Protein AF-A0A2E8PWE2-F1 (afdb_monomer_lite)

Radius of gyration: 25.86 Å; chains: 1; bounding box: 87×42×50 Å

Foldseek 3Di:
DDDDDDDDDDDDDDDDDPPPPPPPDPPPDPDDQPQKDKDAPQQWDDWDFDQDPNFTKTKTFGFPGPDDCSVVDDTAIAIETDDDSVVRVVVSVVRVVLRVVVWMWIFGDDPSYTPDIDTGDHD

Structure (mmCIF, N/CA/C/O backbone):
data_AF-A0A2E8PWE2-F1
#
_entry.id   AF-A0A2E8PWE2-F1
#
loop_
_atom_site.group_PDB
_atom_site.id
_atom_site.type_symbol
_atom_site.label_atom_id
_atom_site.label_alt_id
_atom_site.label_comp_id
_atom_site.label_asym_id
_atom_site.label_entity_id
_atom_site.label_seq_id
_atom_site.pdbx_PDB_ins_code
_atom_site.Cartn_x
_atom_site.Cartn_y
_atom_site.Cartn_z
_atom_site.occupancy
_atom_site.B_iso_or_equiv
_atom_site.auth_seq_id
_atom_site.auth_comp_id
_atom_site.auth_asym_id
_atom_site.auth_atom_id
_atom_site.pdbx_PDB_model_num
ATOM 1 N N . MET A 1 1 ? 75.080 -27.383 -37.587 1.00 44.62 1 MET A N 1
ATOM 2 C CA . MET A 1 1 ? 75.070 -25.940 -37.261 1.00 44.62 1 MET A CA 1
ATOM 3 C C . MET A 1 1 ? 74.250 -25.191 -38.299 1.00 44.62 1 MET A C 1
ATOM 5 O O . MET A 1 1 ? 74.689 -25.111 -39.437 1.00 44.62 1 MET A O 1
ATOM 9 N N . LYS A 1 2 ? 73.075 -24.690 -37.908 1.00 38.28 2 LYS A N 1
ATOM 10 C CA . LYS A 1 2 ? 72.492 -23.384 -38.271 1.00 38.28 2 LYS A CA 1
ATOM 11 C C . LYS A 1 2 ? 71.071 -23.356 -37.708 1.00 38.28 2 LYS A C 1
ATOM 13 O O . LYS A 1 2 ? 70.209 -24.110 -38.140 1.00 38.28 2 LYS A O 1
ATOM 18 N N . ALA A 1 3 ? 70.902 -22.548 -36.668 1.00 41.84 3 ALA A N 1
ATOM 19 C CA . ALA A 1 3 ? 69.620 -22.209 -36.081 1.00 41.84 3 ALA A CA 1
ATOM 20 C C . ALA A 1 3 ? 68.835 -21.309 -37.043 1.00 41.84 3 ALA A C 1
ATOM 22 O O . ALA A 1 3 ? 69.438 -20.487 -37.734 1.00 41.84 3 ALA A O 1
ATOM 23 N N . SER A 1 4 ? 67.509 -21.403 -37.031 1.00 44.34 4 SER A N 1
ATOM 24 C CA . SER A 1 4 ? 66.688 -20.220 -37.267 1.00 44.34 4 SER A CA 1
ATOM 25 C C . SER A 1 4 ? 65.346 -20.351 -36.561 1.00 44.34 4 SER A C 1
ATOM 27 O O . SER A 1 4 ? 64.646 -21.354 -36.670 1.00 44.34 4 SER A O 1
ATOM 29 N N . LEU A 1 5 ? 65.089 -19.319 -35.773 1.00 49.06 5 LEU A N 1
ATOM 30 C CA . LEU A 1 5 ? 64.008 -19.072 -34.843 1.00 49.06 5 LEU A CA 1
ATOM 31 C C . LEU A 1 5 ? 63.064 -18.081 -35.532 1.00 49.06 5 LEU A C 1
ATOM 33 O O . LEU A 1 5 ? 63.537 -17.030 -35.955 1.00 49.06 5 LEU A O 1
ATOM 37 N N . ALA A 1 6 ? 61.766 -18.369 -35.617 1.00 47.84 6 ALA A N 1
ATOM 38 C CA . ALA A 1 6 ? 60.747 -17.337 -35.832 1.00 47.84 6 ALA A CA 1
ATOM 39 C C . ALA A 1 6 ? 59.356 -17.873 -35.466 1.00 47.84 6 ALA A C 1
ATOM 41 O O . ALA A 1 6 ? 58.625 -18.426 -36.282 1.00 47.84 6 ALA A O 1
ATOM 42 N N . THR A 1 7 ? 59.006 -17.707 -34.196 1.00 51.19 7 THR A N 1
ATOM 43 C CA . THR A 1 7 ? 57.637 -17.709 -33.676 1.00 51.19 7 THR A CA 1
ATOM 44 C C . THR A 1 7 ? 56.810 -16.623 -34.366 1.00 51.19 7 THR A C 1
ATOM 46 O O . THR A 1 7 ? 57.114 -15.441 -34.217 1.00 51.19 7 THR A O 1
ATOM 49 N N . ALA A 1 8 ? 55.751 -17.007 -35.081 1.00 49.78 8 ALA A N 1
ATOM 50 C CA . ALA A 1 8 ? 54.745 -16.083 -35.596 1.00 49.78 8 ALA A CA 1
ATOM 51 C C . ALA A 1 8 ? 53.496 -16.146 -34.704 1.00 49.78 8 ALA A C 1
ATOM 53 O O . ALA A 1 8 ? 52.753 -17.125 -34.704 1.00 49.78 8 ALA A O 1
ATOM 54 N N . PHE A 1 9 ? 53.314 -15.099 -33.903 1.00 47.25 9 PHE A N 1
ATOM 55 C CA . PHE A 1 9 ? 52.161 -14.862 -33.041 1.00 47.25 9 PHE A CA 1
ATOM 56 C C . PHE A 1 9 ? 51.072 -14.198 -33.904 1.00 47.25 9 PHE A C 1
ATOM 58 O O . PHE A 1 9 ? 51.206 -13.032 -34.271 1.00 47.25 9 PHE A O 1
ATOM 65 N N . LEU A 1 10 ? 50.033 -14.936 -34.302 1.00 52.06 10 LEU A N 1
ATOM 66 C CA . LEU A 1 10 ? 48.900 -14.372 -35.047 1.00 52.06 10 LEU A CA 1
ATOM 67 C C . LEU A 1 10 ? 47.906 -13.755 -34.056 1.00 52.06 10 LEU A C 1
ATOM 69 O O . LEU A 1 10 ? 47.149 -14.453 -33.386 1.00 52.06 10 LEU A O 1
ATOM 73 N N . LEU A 1 11 ? 47.969 -12.428 -33.949 1.00 46.44 11 LEU A N 1
ATOM 74 C CA . LEU A 1 11 ? 47.074 -11.585 -33.165 1.00 46.44 11 LEU A CA 1
ATOM 75 C C . LEU A 1 11 ? 45.741 -11.432 -33.922 1.00 46.44 11 LEU A C 1
ATOM 77 O O . LEU A 1 11 ? 45.686 -10.798 -34.975 1.00 46.44 11 LEU A O 1
ATOM 81 N N . SER A 1 12 ? 44.670 -12.017 -33.391 1.00 50.03 12 SER A N 1
ATOM 82 C CA . SER A 1 12 ? 43.301 -11.830 -33.879 1.00 50.03 12 SER A CA 1
ATOM 83 C C . SER A 1 12 ? 42.838 -10.398 -33.591 1.00 50.03 12 SER A C 1
ATOM 85 O O . SER A 1 12 ? 42.534 -10.061 -32.447 1.00 50.03 12 SER A O 1
ATOM 87 N N . ILE A 1 13 ? 42.808 -9.540 -34.612 1.00 54.47 13 ILE A N 1
ATOM 88 C CA . ILE A 1 13 ? 42.280 -8.175 -34.498 1.00 54.47 13 ILE A CA 1
ATOM 89 C C . ILE A 1 13 ? 40.749 -8.235 -34.561 1.00 54.47 13 ILE A C 1
ATOM 91 O O . ILE A 1 13 ? 40.174 -8.797 -35.493 1.00 54.47 13 ILE A O 1
ATOM 95 N N . LEU A 1 14 ? 40.124 -7.673 -33.523 1.00 46.94 14 LEU A N 1
ATOM 96 C CA . LEU A 1 14 ? 38.684 -7.539 -33.328 1.00 46.94 14 LEU A CA 1
ATOM 97 C C . LEU A 1 14 ? 37.988 -6.890 -34.535 1.00 46.94 14 LEU A C 1
ATOM 99 O O . LEU A 1 14 ? 38.416 -5.851 -35.036 1.00 46.94 14 LEU A O 1
ATOM 103 N N . LEU A 1 15 ? 36.855 -7.479 -34.920 1.00 50.38 15 LEU A N 1
ATOM 104 C CA . LEU A 1 15 ? 35.840 -6.865 -35.769 1.00 50.38 15 LEU A CA 1
ATOM 105 C C . LEU A 1 15 ? 35.281 -5.614 -35.075 1.00 50.38 15 LEU A C 1
ATOM 107 O O . LEU A 1 15 ? 34.811 -5.683 -33.940 1.00 50.38 15 LEU A O 1
ATOM 111 N N . ILE A 1 16 ? 35.344 -4.481 -35.771 1.00 50.00 16 ILE A N 1
ATOM 112 C CA . ILE A 1 16 ? 34.676 -3.236 -35.393 1.00 50.00 16 ILE A CA 1
ATOM 113 C C . ILE A 1 16 ? 33.210 -3.395 -35.797 1.00 50.00 16 ILE A C 1
ATOM 115 O O . ILE A 1 16 ? 32.901 -3.420 -36.987 1.00 50.00 16 ILE A O 1
ATOM 119 N N . ASP A 1 17 ? 32.325 -3.537 -34.818 1.00 52.03 17 ASP A N 1
ATOM 120 C CA . ASP A 1 17 ? 30.879 -3.486 -35.026 1.00 52.03 17 ASP A CA 1
ATOM 121 C C . ASP A 1 17 ? 30.441 -2.011 -34.975 1.00 52.03 17 ASP A C 1
ATOM 123 O O . ASP A 1 17 ? 30.630 -1.373 -33.933 1.00 52.03 17 ASP A O 1
ATOM 127 N N . PRO A 1 18 ? 29.889 -1.404 -36.045 1.00 50.41 18 PRO A N 1
ATOM 128 C CA . PRO A 1 18 ? 29.203 -0.129 -35.930 1.00 50.41 18 PRO A CA 1
ATOM 129 C C . PRO A 1 18 ? 27.808 -0.419 -35.366 1.00 50.41 18 PRO A C 1
ATOM 131 O O . PRO A 1 18 ? 26.792 -0.322 -36.055 1.00 50.41 18 PRO A O 1
ATOM 134 N N . GLY A 1 19 ? 27.780 -0.828 -34.099 1.00 46.50 19 GLY A N 1
ATOM 135 C CA . GLY A 1 19 ? 26.565 -1.013 -33.329 1.00 46.50 19 GLY A CA 1
ATOM 136 C C . GLY A 1 19 ? 25.906 0.343 -33.132 1.00 46.50 19 GLY A C 1
ATOM 137 O O . GLY A 1 19 ? 26.305 1.123 -32.276 1.00 46.50 19 GLY A O 1
ATOM 138 N N . ASN A 1 20 ? 24.924 0.618 -33.982 1.00 45.94 20 ASN A N 1
ATOM 139 C CA . ASN A 1 20 ? 23.965 1.706 -33.900 1.00 45.94 20 ASN A CA 1
ATOM 140 C C . ASN A 1 20 ? 23.517 1.895 -32.435 1.00 45.94 20 ASN A C 1
ATOM 142 O O . ASN A 1 20 ? 22.763 1.068 -31.917 1.00 45.94 20 ASN A O 1
ATOM 146 N N . GLU A 1 21 ? 23.985 2.948 -31.754 1.00 48.81 21 GLU A N 1
ATOM 147 C CA . GLU A 1 21 ? 23.429 3.330 -30.455 1.00 48.81 21 GLU A CA 1
ATOM 148 C C . GLU A 1 21 ? 21.986 3.781 -30.693 1.00 48.81 21 GLU A C 1
ATOM 150 O O . GLU A 1 21 ? 21.703 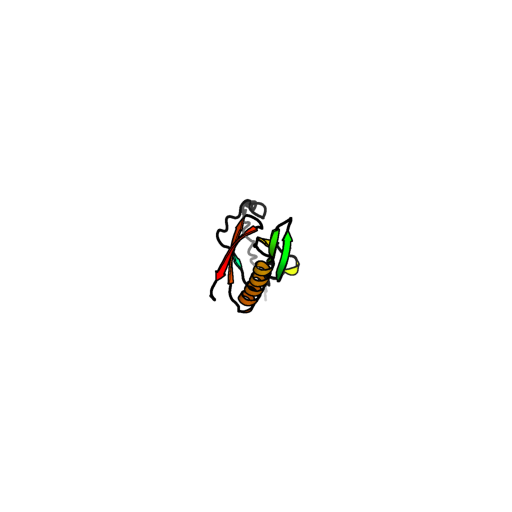4.932 -31.025 1.00 48.81 21 GLU A O 1
ATOM 155 N N . ILE A 1 22 ? 21.049 2.839 -30.566 1.00 50.44 22 ILE A N 1
ATOM 156 C CA . ILE A 1 22 ? 19.642 3.166 -30.390 1.00 50.44 22 ILE A CA 1
ATOM 157 C C . ILE A 1 22 ? 19.593 3.926 -29.072 1.00 50.44 22 ILE A C 1
ATOM 159 O O . ILE A 1 22 ? 19.703 3.322 -28.006 1.00 50.44 22 ILE A O 1
ATOM 163 N N . ALA A 1 23 ? 19.487 5.252 -29.158 1.00 56.00 23 ALA A N 1
ATOM 164 C CA . ALA A 1 23 ? 19.228 6.113 -28.020 1.00 56.00 23 ALA A CA 1
ATOM 165 C C . ALA A 1 23 ? 18.052 5.517 -27.237 1.00 56.00 23 ALA A C 1
ATOM 167 O O . ALA A 1 23 ? 16.904 5.550 -27.687 1.00 56.00 23 ALA A O 1
ATOM 168 N N . GLY A 1 24 ? 18.358 4.890 -26.099 1.00 55.19 24 GLY A N 1
ATOM 169 C CA . GLY A 1 24 ? 17.347 4.347 -25.211 1.00 55.19 24 GLY A CA 1
ATOM 170 C C . GLY A 1 24 ? 16.426 5.489 -24.810 1.00 55.19 24 GLY A C 1
ATOM 171 O O . GLY A 1 24 ? 16.903 6.551 -24.405 1.00 55.19 24 GLY A O 1
ATOM 172 N N . ALA A 1 25 ? 15.116 5.295 -24.965 1.00 55.09 25 ALA A N 1
ATOM 173 C CA . ALA A 1 25 ? 14.137 6.251 -24.467 1.00 55.09 25 ALA A CA 1
ATOM 174 C C . ALA A 1 25 ? 14.485 6.611 -23.006 1.00 55.09 25 ALA A C 1
ATOM 176 O O . ALA A 1 25 ? 14.855 5.709 -22.245 1.00 55.09 25 ALA A O 1
ATOM 177 N N . PRO A 1 26 ? 14.416 7.895 -22.605 1.00 50.97 26 PRO A N 1
ATOM 178 C CA . PRO A 1 26 ? 14.789 8.297 -21.258 1.00 50.97 26 PRO A CA 1
ATOM 179 C C . PRO A 1 26 ? 13.965 7.501 -20.248 1.00 50.97 26 PRO A C 1
ATOM 181 O O . PRO A 1 26 ? 12.737 7.471 -20.306 1.00 50.97 26 PRO A O 1
ATOM 184 N N . TYR A 1 27 ? 14.658 6.816 -19.344 1.00 40.59 27 TYR A N 1
ATOM 185 C CA . TYR A 1 27 ? 14.009 6.166 -18.220 1.00 40.59 27 TYR A CA 1
ATOM 186 C C . TYR A 1 27 ? 13.544 7.241 -17.220 1.00 40.59 27 TYR A C 1
ATOM 188 O O . TYR A 1 27 ? 14.330 8.142 -16.910 1.00 40.59 27 TYR A O 1
ATOM 196 N N . PRO A 1 28 ? 12.322 7.143 -16.666 1.00 49.66 28 PRO A N 1
ATOM 197 C CA . PRO A 1 28 ? 11.310 6.116 -16.925 1.00 49.66 28 PRO A CA 1
ATOM 198 C C . PRO A 1 28 ? 10.431 6.433 -18.155 1.00 49.66 28 PRO A C 1
ATOM 200 O O . PRO A 1 28 ? 10.143 7.604 -18.412 1.00 49.66 28 PRO A O 1
ATOM 203 N N . PRO A 1 29 ? 9.948 5.410 -18.891 1.00 44.53 29 PRO A N 1
ATOM 204 C CA . PRO A 1 29 ? 9.038 5.625 -20.010 1.00 44.53 29 PRO A CA 1
ATOM 205 C C . PRO A 1 29 ? 7.739 6.276 -19.519 1.00 44.53 29 PRO A C 1
ATOM 207 O O . PRO A 1 29 ? 7.181 5.896 -18.485 1.00 44.53 29 PRO A O 1
ATOM 210 N N . GLY A 1 30 ? 7.263 7.272 -20.268 1.00 47.94 30 GLY A N 1
ATOM 211 C CA . GLY A 1 30 ? 5.948 7.865 -20.051 1.00 47.94 30 GLY A CA 1
ATOM 212 C C . GLY A 1 30 ? 4.866 6.787 -20.112 1.00 47.94 30 GLY A C 1
ATOM 213 O O . GLY A 1 30 ? 4.880 5.963 -21.019 1.00 47.94 30 GLY A O 1
ATOM 214 N N . ILE A 1 31 ? 3.957 6.831 -19.130 1.00 46.16 31 ILE A N 1
ATOM 215 C CA . ILE A 1 31 ? 2.787 5.960 -18.913 1.00 46.16 31 ILE A CA 1
ATOM 216 C C . ILE A 1 31 ? 3.074 4.452 -18.901 1.00 46.16 31 ILE A C 1
ATOM 218 O O . ILE A 1 31 ? 3.098 3.751 -19.904 1.00 46.16 31 ILE A O 1
ATOM 222 N N . SER A 1 32 ? 3.216 3.949 -17.680 1.00 40.56 32 SER A N 1
ATOM 223 C CA . SER A 1 32 ? 3.320 2.538 -17.360 1.00 40.56 32 SER A CA 1
ATOM 224 C C . SER A 1 32 ? 1.927 1.975 -17.055 1.00 40.56 32 SER A C 1
ATOM 226 O O . SER A 1 32 ? 1.518 1.959 -15.893 1.00 40.56 32 SER A O 1
ATOM 228 N N . GLU A 1 33 ? 1.202 1.495 -18.064 1.00 46.69 33 GLU A N 1
ATOM 229 C CA . GLU A 1 33 ? -0.006 0.682 -17.852 1.00 46.69 33 GLU A CA 1
ATOM 230 C C . GLU A 1 33 ? 0.401 -0.746 -17.439 1.00 46.69 33 GLU A C 1
ATOM 232 O O . GLU A 1 33 ? 0.353 -1.697 -18.213 1.00 46.69 33 GLU A O 1
ATOM 237 N N . PHE A 1 34 ? 0.873 -0.895 -16.196 1.00 50.66 34 PHE A N 1
ATOM 238 C CA . PHE A 1 34 ? 0.892 -2.198 -15.530 1.00 50.66 34 PHE A CA 1
ATOM 239 C C . PHE A 1 34 ? -0.472 -2.380 -14.865 1.00 50.66 34 PHE A C 1
ATOM 241 O O . PHE A 1 34 ? -0.693 -1.871 -13.765 1.00 50.66 34 PHE A O 1
ATOM 248 N N . ASP A 1 35 ? -1.379 -3.117 -15.507 1.00 57.88 35 ASP A N 1
ATOM 249 C CA . ASP A 1 35 ? -2.694 -3.419 -14.923 1.00 57.88 35 ASP A CA 1
ATOM 250 C C . ASP A 1 35 ? -2.590 -4.205 -13.606 1.00 57.88 35 ASP A C 1
ATOM 252 O O . ASP A 1 35 ? -3.467 -4.112 -12.747 1.00 57.88 35 ASP A O 1
ATOM 256 N N . LEU A 1 36 ? -1.495 -4.945 -13.401 1.00 61.78 36 LEU A N 1
ATOM 257 C CA . LEU A 1 36 ? -1.216 -5.611 -12.135 1.00 61.78 36 LEU A CA 1
ATOM 258 C C . LEU A 1 36 ? 0.293 -5.765 -11.909 1.00 61.78 36 LEU A C 1
ATOM 260 O O . LEU A 1 36 ? 0.980 -6.507 -12.610 1.00 61.78 36 LEU A O 1
ATOM 264 N N . ARG A 1 37 ? 0.820 -5.096 -10.885 1.00 79.75 37 ARG A N 1
ATOM 265 C CA . ARG A 1 37 ? 2.172 -5.296 -10.361 1.00 79.75 37 ARG A CA 1
ATOM 266 C C . ARG A 1 37 ? 2.134 -6.315 -9.227 1.00 79.75 37 ARG A C 1
ATOM 268 O O . ARG A 1 37 ? 1.423 -6.118 -8.246 1.00 79.75 37 ARG A O 1
ATOM 275 N N . ILE A 1 38 ? 2.952 -7.360 -9.316 1.00 77.94 38 ILE A N 1
ATOM 276 C CA . ILE A 1 38 ? 3.141 -8.318 -8.220 1.00 77.94 38 ILE A CA 1
ATOM 277 C C . ILE A 1 38 ? 4.331 -7.868 -7.361 1.00 77.94 38 ILE A C 1
ATOM 279 O O . ILE A 1 38 ? 5.412 -7.606 -7.886 1.00 77.94 38 ILE A O 1
ATOM 283 N N . THR A 1 39 ? 4.147 -7.769 -6.043 1.00 85.56 39 THR A N 1
ATOM 284 C CA . THR A 1 39 ? 5.227 -7.480 -5.081 1.00 85.56 39 THR A CA 1
ATOM 285 C C . THR A 1 39 ? 5.211 -8.463 -3.913 1.00 85.56 39 THR A C 1
ATOM 287 O O . THR A 1 39 ? 4.199 -9.105 -3.638 1.00 85.56 39 THR A O 1
ATOM 290 N N . ASN A 1 40 ? 6.338 -8.587 -3.215 1.00 89.00 40 ASN A N 1
ATOM 291 C CA . ASN A 1 40 ? 6.501 -9.483 -2.072 1.00 89.00 40 ASN A CA 1
ATOM 292 C C . ASN A 1 40 ? 7.389 -8.845 -0.991 1.00 89.00 40 ASN A C 1
ATOM 294 O O . ASN A 1 40 ? 7.902 -7.736 -1.167 1.00 89.00 40 ASN A O 1
ATOM 298 N N . ARG A 1 41 ? 7.609 -9.548 0.130 1.00 90.00 41 ARG A N 1
ATO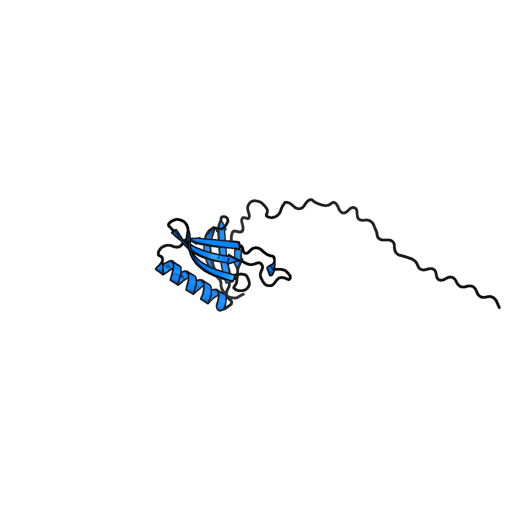M 299 C CA . ARG A 1 41 ? 8.359 -8.999 1.274 1.00 90.00 41 ARG A CA 1
ATOM 300 C C . ARG A 1 41 ? 9.780 -8.549 0.926 1.00 90.00 41 ARG A C 1
ATOM 302 O O . ARG A 1 41 ? 10.286 -7.636 1.566 1.00 90.00 41 ARG A O 1
ATOM 309 N N . ARG A 1 42 ? 10.405 -9.151 -0.090 1.00 88.62 42 ARG A N 1
ATOM 310 C CA . ARG A 1 42 ? 11.759 -8.823 -0.563 1.00 88.62 42 ARG A CA 1
ATOM 311 C C . ARG A 1 42 ? 11.840 -7.429 -1.195 1.00 88.62 42 ARG A C 1
ATOM 313 O O . ARG A 1 42 ? 12.899 -6.813 -1.141 1.00 88.62 42 ARG A O 1
ATOM 320 N N . PHE A 1 43 ? 10.741 -6.953 -1.780 1.00 88.19 43 PHE A N 1
ATOM 321 C CA . PHE A 1 43 ? 10.649 -5.668 -2.482 1.00 88.19 43 PHE A CA 1
ATOM 322 C C . PHE A 1 43 ? 9.874 -4.605 -1.698 1.00 88.19 43 PHE A C 1
ATOM 324 O O . PHE A 1 43 ? 9.761 -3.473 -2.151 1.00 88.19 43 PHE A O 1
ATOM 331 N N . VAL A 1 44 ? 9.327 -4.949 -0.532 1.00 90.75 44 VAL A N 1
ATOM 332 C CA . VAL A 1 44 ? 8.643 -4.013 0.366 1.00 90.75 44 VAL A CA 1
ATOM 333 C C . VAL A 1 44 ? 9.558 -3.747 1.547 1.00 90.75 44 VAL A C 1
ATOM 335 O O . VAL A 1 44 ? 9.828 -4.662 2.319 1.00 90.75 44 VAL A O 1
ATOM 338 N N . SER A 1 45 ? 10.022 -2.510 1.717 1.00 88.88 45 SER A N 1
ATOM 339 C CA . SER A 1 45 ? 10.830 -2.137 2.884 1.00 88.88 45 SER A CA 1
ATOM 340 C C . SER A 1 45 ? 9.950 -1.858 4.101 1.00 88.88 45 SER A C 1
ATOM 342 O O . SER A 1 45 ? 10.103 -2.519 5.131 1.00 88.88 45 SER A O 1
ATOM 344 N N . HIS A 1 46 ? 8.984 -0.951 3.944 1.00 91.31 46 HIS A N 1
ATOM 345 C CA . HIS A 1 46 ? 8.113 -0.455 5.005 1.00 91.31 46 HIS A CA 1
ATOM 346 C C . HIS A 1 46 ? 6.658 -0.388 4.546 1.00 91.31 46 HIS A C 1
ATOM 348 O O . HIS A 1 46 ? 6.368 -0.168 3.368 1.00 91.31 46 HIS A O 1
ATOM 354 N N . ILE A 1 47 ? 5.762 -0.552 5.516 1.00 95.06 47 ILE A N 1
ATOM 355 C CA . ILE A 1 47 ? 4.327 -0.315 5.392 1.00 95.06 47 ILE A CA 1
ATOM 356 C C . ILE A 1 47 ? 3.990 0.724 6.455 1.00 95.06 47 ILE A C 1
ATOM 358 O O . ILE A 1 47 ? 4.189 0.481 7.645 1.00 95.06 47 ILE A O 1
ATOM 362 N N . LEU A 1 48 ? 3.534 1.886 6.016 1.00 94.44 48 LEU A N 1
ATOM 363 C CA . LEU A 1 48 ? 3.261 3.046 6.852 1.00 94.44 48 LEU A CA 1
ATOM 364 C C . LEU A 1 48 ? 1.760 3.316 6.838 1.00 94.44 48 LEU A C 1
ATOM 366 O O . LEU A 1 48 ? 1.114 3.193 5.799 1.00 94.44 48 LEU A O 1
ATOM 370 N N . PHE A 1 49 ? 1.212 3.683 7.990 1.00 93.31 49 PHE A N 1
ATOM 371 C CA . PHE A 1 49 ? -0.117 4.273 8.078 1.00 93.31 49 PHE A CA 1
ATOM 372 C C . PHE A 1 49 ? 0.052 5.784 8.214 1.00 93.31 49 PHE A C 1
ATOM 374 O O . PHE A 1 49 ? 0.708 6.242 9.149 1.00 93.31 49 PHE A O 1
ATOM 381 N N . GLU A 1 50 ? -0.504 6.541 7.275 1.00 92.50 50 GLU A N 1
ATOM 382 C CA . GLU A 1 50 ? -0.348 7.992 7.215 1.00 92.50 50 GLU A CA 1
ATOM 383 C C . GLU A 1 50 ? -1.624 8.692 6.741 1.00 92.50 50 GLU A C 1
ATOM 385 O O . GLU A 1 50 ? -2.564 8.067 6.248 1.00 92.50 50 GLU A O 1
ATOM 390 N N . VAL A 1 51 ? -1.660 10.012 6.914 1.00 93.62 51 VAL A N 1
ATOM 391 C CA . VAL A 1 51 ? -2.734 10.874 6.416 1.00 93.62 51 VAL A CA 1
ATOM 392 C C . VAL A 1 51 ? -2.149 11.741 5.307 1.00 93.62 51 VAL A C 1
ATOM 394 O O . VAL A 1 51 ? -1.241 12.533 5.554 1.00 93.62 51 VAL A O 1
ATOM 397 N N . ILE A 1 52 ? -2.657 11.583 4.084 1.00 92.62 52 ILE A N 1
ATOM 398 C CA . ILE A 1 52 ? -2.225 12.352 2.911 1.00 92.62 52 ILE A CA 1
ATOM 399 C C . ILE A 1 52 ? -3.363 13.292 2.522 1.00 92.62 52 ILE A C 1
ATOM 401 O O . ILE A 1 52 ? -4.445 12.858 2.114 1.00 92.62 52 ILE A O 1
ATOM 405 N N . GLY A 1 53 ? -3.131 14.597 2.667 1.00 90.38 53 GLY A N 1
ATOM 406 C CA . GLY A 1 53 ? -4.204 15.587 2.585 1.00 90.38 53 GLY A CA 1
ATOM 407 C C . GLY A 1 53 ? -5.223 15.352 3.703 1.00 90.38 53 GLY A C 1
ATOM 408 O O . GLY A 1 53 ? -4.862 15.386 4.872 1.00 90.38 53 GLY A O 1
ATOM 409 N N . ASN A 1 54 ? -6.476 15.064 3.337 1.00 92.50 54 ASN A N 1
ATOM 410 C CA . ASN A 1 54 ? -7.570 14.777 4.280 1.00 92.50 54 ASN A CA 1
ATOM 411 C C . ASN A 1 54 ? -8.031 13.308 4.231 1.00 92.50 54 ASN A C 1
ATOM 413 O O . ASN A 1 54 ? -9.171 13.007 4.580 1.00 92.50 54 ASN A O 1
ATOM 417 N N . GLN A 1 55 ? -7.193 12.398 3.730 1.00 95.19 55 GLN A N 1
ATOM 418 C CA . GLN A 1 55 ? -7.545 10.989 3.563 1.00 95.19 55 GLN A CA 1
ATOM 419 C C . GLN A 1 55 ? -6.535 10.092 4.274 1.00 95.19 55 GLN A C 1
ATOM 421 O O . GLN A 1 55 ? -5.328 10.330 4.223 1.00 95.19 55 GLN A O 1
ATOM 426 N N . ASN A 1 56 ? -7.043 9.033 4.900 1.00 96.69 56 ASN A N 1
ATOM 427 C CA . ASN A 1 56 ? -6.217 7.962 5.435 1.00 96.69 56 ASN A CA 1
ATOM 428 C C . ASN A 1 56 ? -5.585 7.180 4.276 1.00 96.69 56 ASN A C 1
ATOM 430 O O . ASN A 1 56 ? -6.248 6.880 3.276 1.00 96.69 56 ASN A O 1
ATOM 434 N N . ALA A 1 57 ? -4.315 6.816 4.418 1.00 96.62 57 ALA A N 1
ATOM 435 C CA . ALA A 1 57 ? -3.591 6.045 3.424 1.00 96.62 57 ALA A CA 1
ATOM 436 C C . ALA A 1 57 ? -2.663 5.009 4.066 1.00 96.62 57 ALA A C 1
ATOM 438 O O . ALA A 1 57 ? -2.088 5.210 5.138 1.00 96.62 57 ALA A O 1
ATOM 439 N N . ILE A 1 58 ? -2.497 3.892 3.364 1.00 97.19 58 ILE A N 1
ATOM 440 C CA . ILE A 1 58 ? -1.410 2.945 3.589 1.00 97.19 58 ILE A CA 1
ATOM 441 C C . ILE A 1 58 ? -0.347 3.224 2.545 1.00 97.19 58 ILE A C 1
ATOM 443 O O . ILE A 1 58 ? -0.613 3.105 1.348 1.00 97.19 58 ILE A O 1
ATOM 447 N N . THR A 1 59 ? 0.861 3.522 2.995 1.00 95.94 59 THR A N 1
ATOM 448 C CA . THR A 1 59 ? 2.000 3.751 2.114 1.00 95.94 59 THR A CA 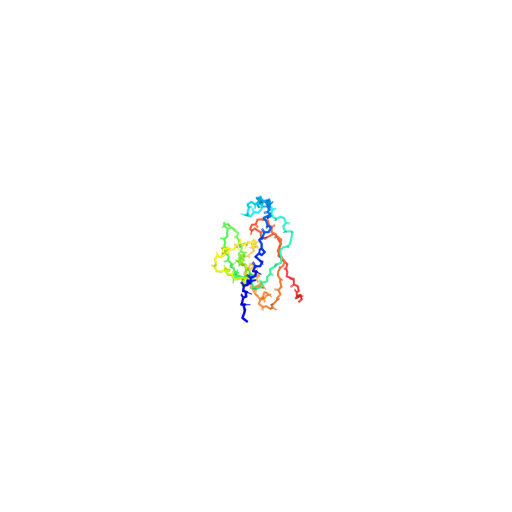1
ATOM 449 C C . THR A 1 59 ? 2.940 2.569 2.155 1.00 95.94 59 THR A C 1
ATOM 451 O O . THR A 1 59 ? 3.424 2.165 3.211 1.00 95.94 59 THR A O 1
ATOM 454 N N . ILE A 1 60 ? 3.185 1.993 0.984 1.00 94.81 60 ILE A N 1
ATOM 455 C CA . ILE A 1 60 ? 4.101 0.877 0.793 1.00 94.81 60 ILE A CA 1
ATOM 456 C C . ILE A 1 60 ? 5.357 1.436 0.135 1.00 94.81 60 ILE A C 1
ATOM 458 O O . ILE A 1 60 ? 5.306 1.963 -0.977 1.00 94.81 60 ILE A O 1
ATOM 462 N N . LEU A 1 61 ? 6.487 1.314 0.827 1.00 92.25 61 LEU A N 1
ATOM 463 C CA . LEU A 1 61 ? 7.786 1.711 0.298 1.00 92.25 61 LEU A CA 1
ATOM 464 C C . LEU A 1 61 ? 8.403 0.545 -0.469 1.00 92.25 61 LEU A C 1
ATOM 466 O O . LEU A 1 61 ? 8.908 -0.412 0.133 1.00 92.25 61 LEU A O 1
ATOM 470 N N . LEU A 1 62 ? 8.369 0.637 -1.794 1.00 88.81 62 LEU A N 1
ATOM 471 C CA . LEU A 1 62 ? 8.965 -0.338 -2.692 1.00 88.81 62 LEU A CA 1
ATOM 472 C C . LEU A 1 62 ? 10.460 -0.081 -2.877 1.00 88.81 62 LEU A C 1
ATOM 474 O O . LEU A 1 62 ? 10.899 1.055 -3.038 1.00 88.81 62 LEU A O 1
ATOM 478 N N . THR A 1 63 ? 11.237 -1.157 -2.892 1.00 84.44 63 THR A N 1
ATOM 479 C CA . THR A 1 63 ? 12.669 -1.149 -3.199 1.00 84.44 63 THR A CA 1
ATOM 480 C C . THR A 1 63 ? 12.956 -2.095 -4.358 1.00 84.44 63 THR A C 1
ATOM 482 O O . THR A 1 63 ? 12.136 -2.944 -4.711 1.00 84.44 63 THR A O 1
ATOM 485 N N . HIS A 1 64 ? 14.153 -1.997 -4.930 1.00 73.00 64 HIS A N 1
ATOM 486 C CA . HIS A 1 64 ? 14.591 -2.845 -6.042 1.00 73.00 64 HIS A CA 1
ATOM 487 C C . HIS A 1 64 ? 15.025 -4.260 -5.604 1.00 73.00 64 HIS A C 1
ATOM 489 O O . HIS A 1 64 ? 15.568 -5.031 -6.396 1.00 73.00 64 HIS A O 1
ATOM 495 N N . GLY A 1 65 ? 14.746 -4.634 -4.349 1.00 66.00 65 GLY A N 1
ATOM 496 C CA . GLY A 1 65 ? 15.142 -5.910 -3.757 1.00 66.00 65 GLY A CA 1
ATOM 497 C C . GLY A 1 65 ? 16.654 -6.003 -3.494 1.00 66.00 65 GLY A C 1
ATOM 498 O O . GLY A 1 65 ? 17.371 -5.018 -3.626 1.00 66.00 65 GLY A O 1
ATOM 499 N N . PRO A 1 66 ? 17.186 -7.175 -3.102 1.00 58.75 66 PRO A N 1
ATOM 500 C CA . PRO A 1 66 ? 18.611 -7.440 -2.965 1.00 58.75 66 PRO A CA 1
ATOM 501 C C . PRO A 1 66 ? 19.195 -7.610 -4.358 1.00 58.75 66 PRO A C 1
ATOM 503 O O . PRO A 1 66 ? 19.309 -8.725 -4.872 1.00 58.75 66 PRO A O 1
ATOM 506 N N . ASN A 1 67 ? 19.501 -6.476 -4.967 1.00 63.38 67 ASN A N 1
ATOM 507 C CA . ASN A 1 67 ? 20.315 -6.385 -6.158 1.00 63.38 67 ASN A CA 1
ATOM 508 C C . ASN A 1 67 ? 21.663 -5.765 -5.774 1.00 63.38 67 ASN A C 1
ATOM 510 O O . ASN A 1 67 ? 21.740 -4.956 -4.842 1.00 63.38 67 ASN A O 1
ATOM 514 N N . TYR A 1 68 ? 22.738 -6.149 -6.458 1.00 51.16 68 TYR A N 1
ATOM 515 C CA . TYR A 1 68 ? 24.052 -5.547 -6.232 1.00 51.16 68 TYR A CA 1
ATOM 516 C C . TYR A 1 68 ? 23.948 -4.060 -6.618 1.00 51.16 68 TYR A C 1
ATOM 518 O O . TYR A 1 68 ? 23.719 -3.754 -7.783 1.00 51.16 68 TYR A O 1
ATOM 526 N N . ASN A 1 69 ? 24.053 -3.152 -5.636 1.00 62.00 69 ASN A N 1
ATOM 527 C CA . ASN A 1 69 ? 23.762 -1.700 -5.695 1.00 62.00 69 ASN A CA 1
ATOM 528 C C . ASN A 1 69 ? 22.349 -1.213 -5.322 1.00 62.00 69 ASN A C 1
ATOM 530 O O . ASN A 1 69 ? 22.101 -0.015 -5.424 1.00 62.00 69 ASN A O 1
ATOM 534 N N . ALA A 1 70 ? 21.461 -2.053 -4.785 1.00 59.56 70 ALA A N 1
ATOM 535 C CA . ALA A 1 70 ? 20.136 -1.597 -4.335 1.00 59.56 70 ALA A CA 1
ATOM 536 C C . ALA A 1 70 ? 20.173 -0.501 -3.246 1.00 59.56 70 ALA A C 1
ATOM 538 O O . ALA A 1 70 ? 19.202 0.222 -3.063 1.00 59.56 70 ALA A O 1
ATOM 539 N N . PHE A 1 71 ? 21.301 -0.340 -2.543 1.00 60.66 71 PHE A N 1
ATOM 540 C CA . PHE A 1 71 ? 21.521 0.749 -1.584 1.00 60.66 71 PHE A CA 1
ATOM 541 C C . PHE A 1 71 ? 21.618 2.141 -2.230 1.00 60.66 71 PHE A C 1
ATOM 543 O O . PHE A 1 71 ? 21.492 3.140 -1.529 1.00 60.66 71 PHE A O 1
ATOM 550 N N . LYS A 1 72 ? 21.895 2.214 -3.539 1.00 68.19 72 LYS A N 1
ATOM 551 C CA . LYS A 1 72 ? 21.934 3.469 -4.305 1.00 68.19 72 LYS A CA 1
ATOM 552 C C . LYS A 1 72 ? 20.576 3.831 -4.893 1.00 68.19 72 LYS A C 1
ATOM 554 O O . LYS A 1 72 ? 20.446 4.904 -5.474 1.00 68.19 72 LYS A O 1
ATOM 559 N N . ASP A 1 73 ? 19.611 2.923 -4.794 1.00 67.75 73 ASP A N 1
ATOM 560 C CA . ASP A 1 73 ? 18.323 3.098 -5.431 1.00 67.75 73 ASP A CA 1
ATOM 561 C C . ASP A 1 73 ? 17.370 3.897 -4.550 1.00 67.75 73 ASP A C 1
ATOM 563 O O . ASP A 1 73 ? 17.352 3.743 -3.325 1.00 67.75 73 ASP A O 1
ATOM 567 N N . VAL A 1 74 ? 16.575 4.756 -5.181 1.00 75.50 74 VAL A N 1
ATOM 568 C CA . VAL A 1 74 ? 15.627 5.606 -4.462 1.00 75.50 74 VAL A CA 1
ATOM 569 C C . VAL A 1 74 ? 14.357 4.790 -4.225 1.00 75.50 74 VAL A C 1
ATOM 571 O O . VAL A 1 74 ? 13.723 4.367 -5.190 1.00 75.50 74 VAL A O 1
ATOM 574 N N . PRO A 1 75 ? 13.950 4.544 -2.967 1.00 80.06 75 PRO A N 1
ATOM 575 C CA . PRO A 1 75 ? 12.718 3.819 -2.701 1.00 80.06 75 PRO A CA 1
ATOM 576 C C . PRO A 1 75 ? 11.514 4.574 -3.271 1.00 80.06 75 PRO A C 1
ATOM 578 O O . PRO A 1 75 ? 11.422 5.800 -3.187 1.00 80.06 75 PRO A O 1
ATOM 581 N N . HIS A 1 76 ? 10.568 3.822 -3.823 1.00 86.69 76 HIS A N 1
ATOM 582 C CA . HIS A 1 76 ? 9.359 4.366 -4.425 1.00 86.69 76 HIS A CA 1
ATOM 583 C C . HIS A 1 76 ? 8.165 4.181 -3.492 1.00 86.69 76 HIS A C 1
ATOM 585 O O . HIS A 1 76 ? 7.803 3.056 -3.140 1.00 86.69 76 HIS A O 1
ATOM 591 N N . SER A 1 77 ? 7.532 5.289 -3.116 1.00 91.62 77 SER A N 1
ATOM 592 C CA . SER A 1 77 ? 6.313 5.283 -2.309 1.00 91.62 77 SER A CA 1
ATOM 593 C C . SER A 1 77 ? 5.083 5.086 -3.189 1.00 91.62 77 SER A C 1
ATOM 595 O O . SER A 1 77 ? 4.890 5.813 -4.164 1.00 91.62 77 SER A O 1
ATOM 597 N N . ILE A 1 78 ? 4.237 4.125 -2.822 1.00 93.06 78 ILE A N 1
ATOM 598 C CA . ILE A 1 78 ? 2.905 3.944 -3.406 1.00 93.06 78 ILE A CA 1
ATOM 599 C C . ILE A 1 78 ? 1.839 3.914 -2.311 1.00 93.06 78 ILE A C 1
ATOM 601 O O . ILE A 1 78 ? 2.097 3.444 -1.204 1.00 93.06 78 ILE A O 1
ATOM 605 N N . HIS A 1 79 ? 0.641 4.403 -2.622 1.00 95.50 79 HIS A N 1
ATOM 606 C CA . HIS A 1 79 ? -0.366 4.770 -1.628 1.00 95.50 79 HIS A CA 1
ATOM 607 C C . HIS A 1 79 ? -1.707 4.093 -1.905 1.00 95.50 79 HIS A C 1
ATOM 609 O O . HIS A 1 79 ? -2.302 4.297 -2.964 1.00 95.50 79 HIS A O 1
ATOM 615 N N . PHE A 1 80 ? -2.223 3.337 -0.940 1.00 96.00 80 PHE A N 1
ATOM 616 C CA . PHE A 1 80 ? -3.588 2.821 -0.951 1.00 96.00 80 PHE A CA 1
ATOM 617 C C . PHE A 1 80 ? -4.456 3.668 -0.026 1.00 96.00 80 PHE A C 1
ATOM 619 O O . PHE A 1 80 ? -4.318 3.609 1.196 1.00 96.00 80 PHE A O 1
ATOM 626 N N . PHE A 1 81 ? -5.349 4.460 -0.611 1.00 95.06 81 PHE A N 1
ATOM 627 C CA . PHE A 1 81 ? -6.287 5.277 0.151 1.00 95.06 81 PHE A CA 1
ATOM 628 C C . PHE A 1 81 ? -7.415 4.398 0.676 1.00 95.06 81 PHE A C 1
ATOM 630 O O . PHE A 1 81 ? -8.105 3.714 -0.079 1.00 95.06 81 PHE A O 1
ATOM 637 N N . CYS A 1 82 ? -7.567 4.416 1.986 1.00 91.38 82 CYS A N 1
ATOM 638 C CA . CYS A 1 82 ? -8.457 3.564 2.757 1.00 91.38 82 CYS A CA 1
ATOM 639 C C . CYS A 1 82 ? -9.561 4.426 3.387 1.00 91.38 82 CYS A C 1
ATOM 641 O O . CYS A 1 82 ? -9.452 5.649 3.443 1.00 91.38 82 CYS A O 1
ATOM 643 N N . GLY A 1 83 ? -10.643 3.788 3.836 1.00 88.19 83 GLY A N 1
ATOM 644 C CA . GLY A 1 83 ? -11.759 4.479 4.481 1.00 88.19 83 GLY A CA 1
ATOM 645 C C . GLY A 1 83 ? -11.420 4.924 5.906 1.00 88.19 83 GLY A C 1
ATOM 646 O O . GLY A 1 83 ? -10.617 5.830 6.137 1.00 88.19 83 GLY A O 1
ATOM 647 N N . ASP A 1 84 ? -12.053 4.281 6.882 1.00 93.50 84 ASP A N 1
ATOM 648 C CA . ASP A 1 84 ? -11.847 4.593 8.296 1.00 93.50 84 ASP A CA 1
ATOM 649 C C . ASP A 1 84 ? -10.412 4.274 8.760 1.00 93.50 84 ASP A C 1
ATOM 651 O O . ASP A 1 84 ? -9.778 3.330 8.276 1.00 93.50 84 ASP A O 1
ATOM 655 N N . SER A 1 85 ? -9.903 5.037 9.731 1.00 93.56 85 SER A N 1
ATOM 656 C CA . SER A 1 85 ? -8.552 4.863 10.279 1.00 93.56 85 SER A CA 1
ATOM 657 C C . SER A 1 85 ? -8.345 3.472 10.885 1.00 93.56 85 SER A C 1
ATOM 659 O O . SER A 1 85 ? -7.295 2.859 10.688 1.00 93.56 85 SER A O 1
ATOM 661 N N . THR A 1 86 ? -9.367 2.921 11.541 1.00 93.62 86 THR A N 1
ATOM 662 C CA . THR A 1 86 ? -9.344 1.578 12.131 1.00 93.62 86 THR A CA 1
ATOM 663 C C . THR A 1 86 ? -9.238 0.513 11.049 1.00 93.62 86 THR A C 1
ATOM 665 O O . THR A 1 86 ? -8.410 -0.394 11.147 1.00 93.62 86 THR A O 1
ATOM 668 N N . GLN A 1 87 ? -10.041 0.634 9.987 1.00 91.25 87 GLN A N 1
ATOM 669 C CA . GLN A 1 87 ? -9.995 -0.287 8.847 1.00 91.25 87 GLN A CA 1
ATOM 670 C C . GLN A 1 87 ? -8.633 -0.231 8.157 1.00 91.25 87 GLN A C 1
ATOM 672 O O . GLN A 1 87 ? -8.077 -1.261 7.777 1.00 91.25 87 GLN A O 1
ATOM 677 N N . CYS A 1 88 ? -8.077 0.971 8.032 1.00 93.62 88 CYS A N 1
ATOM 678 C CA . CYS A 1 88 ? -6.783 1.183 7.418 1.00 93.62 88 CYS A CA 1
ATOM 679 C C . CYS A 1 88 ? -5.643 0.542 8.217 1.00 93.62 88 CYS A C 1
ATOM 681 O O . CYS A 1 88 ? -4.804 -0.168 7.660 1.00 93.62 88 CYS A O 1
ATOM 683 N N . LEU A 1 89 ? -5.657 0.720 9.539 1.00 94.12 89 LEU A N 1
ATOM 684 C CA . LEU A 1 89 ? -4.695 0.102 10.445 1.00 94.12 89 LEU A CA 1
ATOM 685 C C . LEU A 1 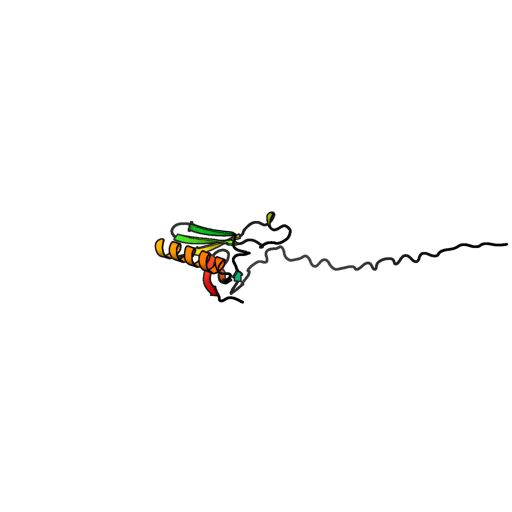89 ? -4.809 -1.432 10.442 1.00 94.12 89 LEU A C 1
ATOM 687 O O . LEU A 1 89 ? -3.809 -2.143 10.396 1.00 94.12 89 LEU A O 1
ATOM 691 N N . GLN A 1 90 ? -6.027 -1.973 10.444 1.00 94.12 90 GLN A N 1
ATOM 692 C CA . GLN A 1 90 ? -6.233 -3.421 10.340 1.00 94.12 90 GLN A CA 1
ATOM 693 C C . GLN A 1 90 ? -5.719 -3.976 9.008 1.00 94.12 90 GLN A C 1
ATOM 695 O O . GLN A 1 90 ? -5.095 -5.041 8.972 1.00 94.12 90 GLN A O 1
ATOM 700 N N . LEU A 1 91 ? -5.954 -3.252 7.912 1.00 94.81 91 LEU A N 1
ATOM 701 C CA . LEU A 1 91 ? -5.464 -3.632 6.596 1.00 94.81 91 LEU A CA 1
ATOM 702 C C . LEU A 1 91 ? -3.931 -3.587 6.535 1.00 94.81 91 LEU A C 1
ATOM 704 O O . LEU A 1 91 ? -3.340 -4.525 6.004 1.00 94.81 91 LEU A O 1
ATOM 708 N N . SER A 1 92 ? -3.273 -2.586 7.127 1.00 95.06 92 SER A N 1
ATOM 709 C CA . SER A 1 92 ? -1.804 -2.516 7.146 1.00 95.06 92 SER A CA 1
ATOM 710 C C . SER A 1 92 ? -1.182 -3.699 7.898 1.00 95.06 92 SER A C 1
ATOM 712 O O . SER A 1 92 ? -0.248 -4.325 7.391 1.00 95.06 92 SER A O 1
ATOM 714 N N . TYR A 1 93 ? -1.764 -4.107 9.033 1.00 95.31 93 TYR A N 1
ATOM 715 C CA . TYR A 1 93 ? -1.346 -5.323 9.741 1.00 95.31 93 TYR A CA 1
ATOM 716 C C . TYR A 1 93 ? -1.571 -6.595 8.925 1.00 95.31 93 TYR A C 1
ATOM 718 O O . TYR A 1 93 ? -0.743 -7.508 8.955 1.00 95.31 93 TYR A O 1
ATOM 726 N N . ARG A 1 94 ? -2.685 -6.677 8.188 1.00 95.31 94 ARG A N 1
ATOM 727 C CA . ARG A 1 94 ? -2.964 -7.818 7.311 1.00 95.31 94 ARG A CA 1
ATOM 728 C C . ARG A 1 94 ? -1.941 -7.910 6.179 1.00 95.31 94 ARG A C 1
ATOM 730 O O . ARG A 1 94 ? -1.470 -9.008 5.898 1.00 95.31 94 ARG A O 1
ATOM 737 N N . ILE A 1 95 ? -1.584 -6.782 5.567 1.00 95.06 95 ILE A N 1
ATOM 738 C CA . ILE A 1 95 ? -0.548 -6.686 4.529 1.00 95.06 95 ILE A CA 1
ATOM 739 C C . ILE A 1 95 ? 0.803 -7.154 5.082 1.00 95.06 95 ILE A C 1
ATOM 741 O O . ILE A 1 95 ? 1.418 -8.039 4.487 1.00 95.06 95 ILE A O 1
ATOM 745 N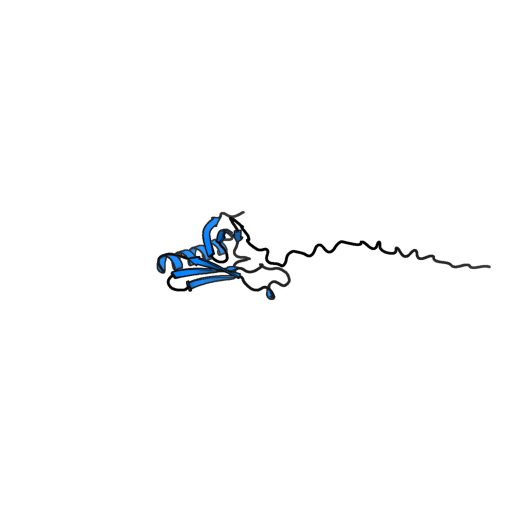 N . ASP A 1 96 ? 1.243 -6.625 6.230 1.00 95.31 96 ASP A N 1
ATOM 746 C CA . ASP A 1 96 ? 2.520 -7.019 6.848 1.00 95.31 96 ASP A CA 1
ATOM 747 C C . ASP A 1 96 ? 2.552 -8.520 7.154 1.00 95.31 96 ASP A C 1
ATOM 749 O O . ASP A 1 96 ? 3.493 -9.215 6.771 1.00 95.31 96 ASP A O 1
ATOM 753 N N . ARG A 1 97 ? 1.487 -9.053 7.765 1.00 94.94 97 ARG A N 1
ATOM 754 C CA . ARG A 1 97 ? 1.382 -10.486 8.063 1.00 94.94 97 ARG A CA 1
ATOM 755 C C . ARG A 1 97 ? 1.444 -11.336 6.796 1.00 94.94 97 ARG A C 1
ATOM 757 O O . ARG A 1 97 ? 2.211 -12.290 6.761 1.00 94.94 97 ARG A O 1
ATOM 764 N N . HIS A 1 98 ? 0.673 -10.984 5.768 1.00 93.88 98 HIS A N 1
ATOM 765 C CA . HIS A 1 98 ? 0.624 -11.720 4.501 1.00 93.88 98 HIS A CA 1
ATOM 766 C C . HIS A 1 98 ? 1.996 -11.794 3.829 1.00 93.88 98 HIS A C 1
ATOM 768 O O . HIS A 1 98 ? 2.464 -12.877 3.479 1.00 93.88 98 HIS A O 1
ATOM 774 N N . LEU A 1 99 ? 2.684 -10.653 3.735 1.00 91.81 99 LEU A N 1
ATOM 775 C CA . LEU A 1 99 ? 4.030 -10.583 3.175 1.00 91.81 99 LEU A CA 1
ATOM 776 C C . LEU A 1 99 ? 5.044 -11.372 4.018 1.00 91.81 99 LEU A C 1
ATOM 778 O O . LEU A 1 99 ? 5.872 -12.094 3.463 1.00 91.81 99 LEU A O 1
ATOM 782 N N . ARG A 1 100 ? 4.985 -11.280 5.355 1.00 91.44 100 ARG A N 1
ATOM 783 C CA . ARG A 1 100 ? 5.859 -12.059 6.255 1.00 91.44 100 ARG A CA 1
ATOM 784 C C . ARG A 1 100 ? 5.640 -13.564 6.143 1.00 91.44 100 ARG A C 1
ATOM 786 O O . ARG A 1 100 ? 6.587 -14.318 6.334 1.00 91.44 100 ARG A O 1
ATOM 793 N N . SER A 1 101 ? 4.426 -13.992 5.814 1.00 90.12 101 SER A N 1
ATOM 794 C CA . SER A 1 101 ? 4.101 -15.396 5.556 1.00 90.12 101 SER A CA 1
ATOM 795 C C . SER A 1 101 ? 4.626 -15.912 4.207 1.00 90.12 101 SER A C 1
ATOM 797 O O . SER A 1 101 ? 4.406 -17.076 3.894 1.00 90.12 101 SER A O 1
ATOM 799 N N . GLY A 1 102 ? 5.317 -15.082 3.418 1.00 86.62 102 GLY A N 1
ATOM 800 C CA . GLY A 1 102 ? 5.911 -15.469 2.134 1.00 86.62 102 GLY A CA 1
ATOM 801 C C . GLY A 1 102 ? 4.976 -15.320 0.934 1.00 86.62 102 GLY A C 1
ATOM 802 O O . GLY A 1 102 ? 5.339 -15.721 -0.168 1.00 86.62 102 GLY A O 1
ATOM 803 N N . TYR A 1 103 ? 3.794 -14.734 1.126 1.00 90.06 103 TYR A N 1
ATOM 804 C CA . TYR A 1 103 ? 2.819 -14.538 0.062 1.00 90.06 103 TYR A CA 1
ATOM 805 C C . TYR A 1 103 ? 3.034 -13.211 -0.678 1.00 90.06 103 TYR A C 1
ATOM 807 O O . TYR A 1 103 ? 3.701 -12.290 -0.192 1.00 90.06 103 TYR A O 1
ATOM 815 N N . ASN A 1 104 ? 2.420 -13.105 -1.857 1.00 88.62 104 ASN A N 1
ATOM 816 C CA . ASN A 1 104 ? 2.542 -11.948 -2.738 1.00 88.62 104 ASN A CA 1
ATOM 817 C C . ASN A 1 104 ? 1.312 -11.031 -2.660 1.00 88.62 104 ASN A C 1
ATOM 819 O O . ASN A 1 104 ? 0.208 -11.454 -2.306 1.00 88.62 104 ASN A O 1
ATOM 823 N N . LEU A 1 105 ? 1.501 -9.774 -3.051 1.00 91.75 105 LEU A N 1
ATOM 824 C CA . LEU A 1 105 ? 0.428 -8.812 -3.291 1.00 91.75 105 LEU A CA 1
ATOM 825 C C . LEU A 1 105 ? 0.320 -8.528 -4.785 1.00 91.75 105 LEU A C 1
ATOM 827 O O . LEU A 1 105 ? 1.340 -8.315 -5.441 1.00 91.75 105 LEU A O 1
ATOM 831 N N . GLY A 1 106 ? -0.907 -8.480 -5.290 1.00 91.12 106 GLY A N 1
ATOM 832 C CA . GLY A 1 106 ? -1.238 -7.902 -6.588 1.00 91.12 106 GLY A CA 1
ATOM 833 C C . GLY A 1 106 ? -1.666 -6.450 -6.403 1.00 91.12 106 GLY A C 1
ATOM 834 O O . GLY A 1 106 ? -2.490 -6.157 -5.538 1.00 91.12 106 GLY A O 1
ATOM 835 N N . LEU A 1 107 ? -1.089 -5.536 -7.177 1.00 90.62 107 LEU A N 1
ATOM 836 C CA . LEU A 1 107 ? -1.316 -4.098 -7.062 1.00 90.62 107 LEU A CA 1
ATOM 837 C C . LEU A 1 107 ? -1.670 -3.513 -8.428 1.00 90.62 107 LEU A C 1
ATOM 839 O O . LEU A 1 107 ? -0.839 -3.534 -9.331 1.00 90.62 107 LEU A O 1
ATOM 843 N N . GLN A 1 108 ? -2.861 -2.942 -8.569 1.00 90.81 108 GLN A N 1
ATOM 844 C CA . GLN A 1 108 ? -3.200 -2.109 -9.724 1.00 90.81 108 GLN A CA 1
ATOM 845 C C . GLN A 1 108 ? -2.848 -0.659 -9.396 1.00 90.81 108 GLN A C 1
ATOM 847 O O . GLN A 1 108 ? -3.226 -0.158 -8.330 1.00 90.81 108 GLN A O 1
ATOM 852 N N . LEU A 1 109 ? -2.093 -0.002 -10.278 1.00 87.75 109 LEU A N 1
ATOM 853 C CA . LEU A 1 109 ? -1.525 1.322 -10.029 1.00 87.75 109 LEU A CA 1
ATOM 854 C C . LEU A 1 109 ? -2.043 2.359 -11.031 1.00 87.75 109 LEU A C 1
ATOM 856 O O . LEU A 1 109 ? -2.160 2.088 -12.220 1.00 87.75 109 LEU A O 1
ATOM 860 N N . GLN A 1 110 ? -2.274 3.576 -10.546 1.00 87.62 110 GLN A N 1
ATOM 861 C CA . GLN A 1 110 ? -2.439 4.786 -11.348 1.00 87.62 110 GLN A CA 1
ATOM 862 C C . GLN A 1 110 ? -1.432 5.824 -10.833 1.00 87.62 110 GLN A C 1
ATOM 864 O O . GLN A 1 110 ? -1.673 6.519 -9.843 1.00 87.62 110 GLN A O 1
ATOM 869 N N . GLY A 1 111 ? -0.252 5.877 -11.456 1.00 86.62 111 GLY A N 1
ATOM 870 C CA . GLY A 1 111 ? 0.895 6.601 -10.898 1.00 86.62 111 GLY A CA 1
ATOM 871 C C . GLY A 1 111 ? 1.355 5.971 -9.577 1.00 86.62 111 GLY A C 1
ATOM 872 O O . GLY A 1 111 ? 1.559 4.761 -9.507 1.00 86.62 111 GLY A O 1
ATOM 873 N N . SER A 1 112 ? 1.490 6.773 -8.515 1.00 88.81 112 SER A N 1
ATOM 874 C CA . SER A 1 112 ? 1.800 6.275 -7.164 1.00 88.81 112 SER A CA 1
ATOM 875 C C . SER A 1 112 ? 0.569 5.793 -6.390 1.00 88.81 112 SER A C 1
ATOM 877 O O . SER A 1 112 ? 0.703 5.284 -5.279 1.00 88.81 112 SER A O 1
ATOM 879 N N . ARG A 1 113 ? -0.645 5.935 -6.936 1.00 92.19 113 ARG A N 1
ATOM 880 C CA . ARG A 1 113 ? -1.874 5.497 -6.270 1.00 92.19 113 ARG A CA 1
ATOM 881 C C . ARG A 1 113 ? -2.151 4.029 -6.568 1.00 92.19 113 ARG A C 1
ATOM 883 O O . ARG A 1 113 ? -2.232 3.634 -7.724 1.00 92.19 113 ARG A O 1
ATOM 890 N N . ILE A 1 114 ? -2.384 3.244 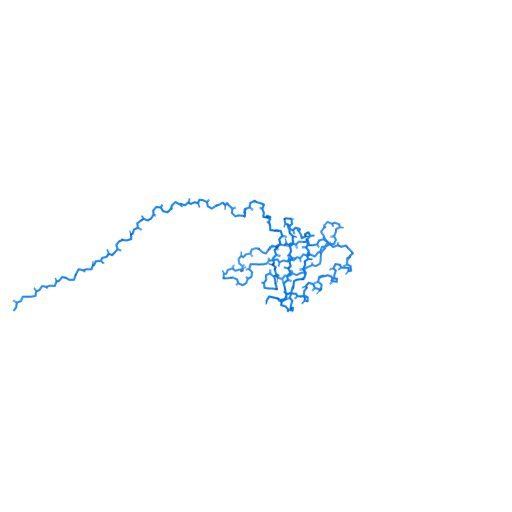-5.525 1.00 93.50 114 ILE A N 1
ATOM 891 C CA . ILE A 1 114 ? -2.911 1.886 -5.615 1.00 93.50 114 ILE A CA 1
ATOM 892 C C . ILE A 1 114 ? -4.433 1.993 -5.748 1.00 93.50 114 ILE A C 1
ATOM 894 O O . ILE A 1 114 ? -5.116 2.440 -4.825 1.00 93.50 114 ILE A O 1
ATOM 898 N N . THR A 1 115 ? -4.966 1.605 -6.902 1.00 92.69 115 THR A N 1
ATOM 899 C CA . THR A 1 115 ? -6.412 1.588 -7.176 1.00 92.69 115 THR A CA 1
ATOM 900 C C . THR A 1 115 ? -7.046 0.256 -6.788 1.00 92.69 115 THR A C 1
ATOM 902 O O . THR A 1 115 ? -8.221 0.223 -6.423 1.00 92.69 115 THR A O 1
ATOM 905 N N . ARG A 1 116 ? -6.262 -0.830 -6.788 1.00 91.00 116 ARG A N 1
ATOM 906 C CA . ARG A 1 116 ? -6.675 -2.151 -6.307 1.00 91.00 116 ARG A CA 1
ATOM 907 C C . ARG A 1 116 ? -5.524 -2.874 -5.611 1.00 91.00 116 ARG A C 1
ATOM 909 O O . ARG A 1 116 ? -4.398 -2.855 -6.103 1.00 91.00 116 ARG A O 1
ATOM 916 N N . LEU A 1 117 ? -5.830 -3.533 -4.494 1.00 91.62 117 LEU A N 1
ATOM 917 C CA . LEU A 1 117 ? -4.907 -4.384 -3.743 1.00 91.62 117 LEU A CA 1
ATOM 918 C C . LEU A 1 117 ? -5.507 -5.783 -3.580 1.00 91.62 117 LEU A C 1
ATOM 920 O O . LEU A 1 117 ? -6.615 -5.930 -3.066 1.00 91.62 117 LEU A O 1
ATOM 924 N N . GLU A 1 118 ? -4.757 -6.802 -3.987 1.00 91.62 118 GLU A N 1
ATOM 925 C CA . GLU A 1 118 ? -5.161 -8.206 -3.952 1.00 91.62 118 GLU A CA 1
ATOM 926 C C . GLU A 1 118 ? -4.156 -9.049 -3.157 1.00 91.62 118 GLU A C 1
ATOM 928 O O . GLU A 1 118 ? -2.940 -8.918 -3.307 1.00 91.62 118 GLU A O 1
ATOM 933 N N . PHE A 1 119 ? -4.670 -9.937 -2.306 1.00 89.94 119 PHE A N 1
ATOM 934 C CA . PHE A 1 119 ? -3.872 -10.905 -1.556 1.00 89.94 119 PHE A CA 1
ATOM 935 C C . PHE A 1 119 ? -3.730 -12.178 -2.390 1.00 89.94 119 PHE A C 1
ATOM 937 O O . PHE A 1 119 ? -4.697 -12.919 -2.549 1.00 89.94 119 PHE A O 1
ATOM 944 N N . LEU A 1 120 ? -2.536 -12.422 -2.927 1.00 87.25 120 LEU A N 1
ATOM 945 C CA . LEU A 1 120 ? -2.266 -13.570 -3.792 1.00 87.25 120 LEU A CA 1
ATOM 946 C C . LEU A 1 120 ? -1.736 -14.759 -2.980 1.00 87.25 120 LEU A C 1
ATOM 948 O O . LEU A 1 120 ? -1.127 -14.568 -1.927 1.00 87.25 120 LEU A O 1
ATOM 952 N N . GLY A 1 121 ? -1.966 -15.977 -3.480 1.00 75.06 121 GLY A N 1
ATOM 953 C CA . GLY A 1 121 ? -1.439 -17.226 -2.916 1.00 75.06 121 GLY A CA 1
ATOM 954 C C . GLY A 1 121 ? 0.092 -17.357 -3.023 1.00 75.06 121 GLY A C 1
ATOM 955 O O . GLY A 1 121 ? 0.744 -16.489 -3.616 1.00 75.06 121 GLY A O 1
ATOM 956 N N . PRO A 1 122 ? 0.680 -18.430 -2.463 1.00 66.81 122 PRO A N 1
ATOM 957 C CA . PRO A 1 122 ? 2.080 -18.758 -2.701 1.00 66.81 122 PRO A CA 1
ATOM 958 C C . PRO A 1 122 ? 2.245 -19.213 -4.160 1.00 66.81 122 PRO A C 1
ATOM 960 O O . PRO A 1 122 ? 1.321 -19.804 -4.724 1.00 66.81 122 PRO A O 1
ATOM 963 N N . GLN A 1 123 ? 3.397 -18.914 -4.765 1.00 56.25 123 GLN A N 1
ATOM 964 C CA . GLN A 1 123 ? 3.806 -19.510 -6.043 1.00 56.25 123 GLN A CA 1
ATOM 965 C C . GLN A 1 123 ? 4.602 -20.787 -5.797 1.00 56.25 123 GLN A C 1
ATOM 967 O O . GLN A 1 123 ? 5.368 -20.799 -4.806 1.00 56.25 123 GLN A O 1
#

Sequence (123 aa):
MKASLATAFLLSILLIDPGNEIAGAPYPPGISEFDLRITNRRFVSHILFEVIGNQNAITILLTHGPNYNAFKDVPHSIHFFCGDSTQCLQLSYRIDRHLRSGYNLGLQLQGSRITRLEFLGPQ

pLDDT: mean 75.91, std 19.76, range [38.28, 97.19]

Secondary structure (DSSP, 8-state):
------------PPP--------PPPSSPS----S-EEE-TTTEEEEEEEEETTEEEEEEEE---S-TTGGGSPPEEEEEE-SSHHHHHHHHHHHHHHHHTT--EEEEEETTEEEEEEE----